Protein AF-A0A9Q4MGP7-F1 (afdb_monomer_lite)

Foldseek 3Di:
DDDDDDPPPDQEAEDEDCDPLCQLDARHWYQHPPPRDTHHDHNLRSVLSVQLCQQQPDVVVPGHHPPPCHNVSVVCSVPVDDDDDDDDD

Organism: NCBI:txid644357

Structure (mmCIF, N/CA/C/O backbone):
data_AF-A0A9Q4MGP7-F1
#
_entry.id   AF-A0A9Q4MGP7-F1
#
loop_
_atom_site.group_PDB
_atom_site.id
_atom_site.type_symbol
_atom_site.label_atom_id
_atom_site.label_alt_id
_atom_site.label_comp_id
_atom_site.label_asym_id
_atom_site.label_entity_id
_atom_site.label_seq_id
_atom_site.pdbx_PDB_ins_code
_atom_site.Cartn_x
_atom_site.Cartn_y
_atom_site.Cartn_z
_atom_site.occupancy
_atom_site.B_iso_or_equiv
_atom_site.auth_seq_id
_atom_site.auth_comp_id
_atom_site.auth_asym_id
_atom_site.auth_atom_id
_atom_site.pdbx_PDB_model_num
ATOM 1 N N . ALA A 1 1 ? -1.700 -13.831 5.700 1.00 42.56 1 ALA A N 1
ATOM 2 C CA . ALA A 1 1 ? -2.827 -12.915 5.969 1.00 42.56 1 ALA A CA 1
ATOM 3 C C . ALA A 1 1 ? -2.849 -12.575 7.455 1.00 42.56 1 ALA A C 1
ATOM 5 O O . ALA A 1 1 ? -3.171 -13.440 8.266 1.00 42.56 1 ALA A O 1
ATOM 6 N N . LEU A 1 2 ? -2.431 -11.360 7.810 1.00 41.09 2 LEU A N 1
ATOM 7 C CA . LEU A 1 2 ? -2.491 -10.849 9.179 1.00 41.09 2 LEU A CA 1
ATOM 8 C C . LEU A 1 2 ? -3.965 -10.577 9.518 1.00 41.09 2 LEU A C 1
ATOM 10 O O . LEU A 1 2 ? -4.578 -9.708 8.910 1.00 41.09 2 LEU A O 1
ATOM 14 N N . ARG A 1 3 ? -4.563 -11.346 10.434 1.00 45.59 3 ARG A N 1
ATOM 15 C CA . ARG A 1 3 ? -5.954 -11.127 10.861 1.00 45.59 3 ARG A CA 1
ATOM 16 C C . ARG A 1 3 ? -5.969 -10.238 12.098 1.00 45.59 3 ARG A C 1
ATOM 18 O O . ARG A 1 3 ? -5.487 -10.651 13.148 1.00 45.59 3 ARG A O 1
ATOM 25 N N . VAL A 1 4 ? -6.569 -9.057 11.992 1.00 59.44 4 VAL A N 1
ATOM 26 C CA . VAL A 1 4 ? -6.893 -8.237 13.166 1.00 59.44 4 VAL A CA 1
ATOM 27 C C . VAL A 1 4 ? -8.149 -8.808 13.823 1.00 59.44 4 VAL A C 1
ATOM 29 O O . VAL A 1 4 ? -9.208 -8.875 13.201 1.00 59.44 4 VAL A O 1
ATOM 32 N N . ALA A 1 5 ? -8.026 -9.242 15.078 1.00 57.88 5 ALA A N 1
ATOM 33 C CA . ALA A 1 5 ? -9.146 -9.672 15.907 1.00 57.88 5 ALA A CA 1
ATOM 34 C C . ALA A 1 5 ? -9.469 -8.586 16.941 1.00 57.88 5 ALA A C 1
ATOM 36 O O . ALA A 1 5 ? -8.597 -8.144 17.689 1.00 57.88 5 ALA A O 1
ATOM 37 N N . LEU A 1 6 ? -10.731 -8.159 16.995 1.00 63.41 6 LEU A N 1
ATOM 38 C CA . LEU A 1 6 ? -11.215 -7.217 18.001 1.00 63.41 6 LEU A CA 1
ATOM 39 C C . LEU A 1 6 ? -11.507 -7.965 19.305 1.00 63.41 6 LEU A C 1
ATOM 41 O O . LEU A 1 6 ? -12.518 -8.650 19.423 1.00 63.41 6 LEU A O 1
ATOM 45 N N . LEU A 1 7 ? -10.637 -7.807 20.303 1.00 62.84 7 LEU A N 1
ATOM 46 C CA . LEU A 1 7 ? -10.767 -8.477 21.606 1.00 62.84 7 LEU A CA 1
ATOM 47 C C . LEU A 1 7 ? -11.904 -7.916 22.489 1.00 62.84 7 LEU A C 1
ATOM 49 O O . LEU A 1 7 ? -12.262 -8.530 23.486 1.00 62.84 7 LEU A O 1
ATOM 53 N N . SER A 1 8 ? -12.495 -6.770 22.128 1.00 68.25 8 SER A N 1
ATOM 54 C CA . SER A 1 8 ? -13.436 -6.015 22.979 1.00 68.25 8 SER A CA 1
ATOM 55 C C . SER A 1 8 ? -14.922 -6.155 22.593 1.00 68.25 8 SER A C 1
ATOM 57 O O . SER A 1 8 ? -15.750 -5.390 23.085 1.00 68.25 8 SER A O 1
ATOM 59 N N . GLY A 1 9 ? -15.291 -7.051 21.669 1.00 69.62 9 GLY A N 1
ATOM 60 C CA . GLY A 1 9 ? -16.675 -7.134 21.160 1.00 69.62 9 GLY A CA 1
ATOM 61 C C . GLY A 1 9 ? -17.106 -5.943 20.285 1.00 69.62 9 GLY A C 1
ATOM 62 O O . GLY A 1 9 ? -18.271 -5.829 19.903 1.00 69.62 9 GLY A O 1
ATOM 63 N N . ALA A 1 10 ? -16.172 -5.052 19.945 1.00 72.50 10 ALA A N 1
ATOM 64 C CA . ALA A 1 10 ? -16.385 -3.985 18.977 1.00 72.50 10 ALA A CA 1
ATOM 65 C C . ALA A 1 10 ? -16.652 -4.571 17.579 1.00 72.50 10 ALA A C 1
ATOM 67 O O . ALA A 1 10 ? -16.071 -5.588 17.204 1.00 72.50 10 ALA A O 1
ATOM 68 N N . ARG A 1 11 ? -17.515 -3.917 16.789 1.00 76.69 11 ARG A N 1
ATOM 69 C CA . ARG A 1 11 ? -17.839 -4.367 15.420 1.00 76.69 11 ARG A CA 1
ATOM 70 C C . ARG A 1 11 ? -16.817 -3.931 14.372 1.00 76.69 11 ARG A C 1
ATOM 72 O O . ARG A 1 11 ? -16.761 -4.531 13.305 1.00 76.69 11 ARG A O 1
ATOM 79 N N . LYS A 1 12 ? -16.064 -2.862 14.641 1.00 78.00 12 LYS A N 1
ATOM 80 C CA . LYS A 1 12 ? -15.126 -2.257 13.692 1.00 78.00 12 LYS A CA 1
ATOM 81 C C . LYS A 1 12 ? -13.939 -1.648 14.432 1.00 78.00 12 LYS A C 1
ATOM 83 O O . LYS A 1 12 ? -14.117 -1.094 15.515 1.00 78.00 12 LYS A O 1
ATOM 88 N N . ALA A 1 13 ? -12.754 -1.770 13.843 1.00 84.25 13 ALA A N 1
ATOM 89 C CA . ALA A 1 13 ? -11.522 -1.157 14.325 1.00 84.25 13 ALA A CA 1
ATOM 90 C C . ALA A 1 13 ? -11.160 0.040 13.440 1.00 84.25 13 ALA A C 1
ATOM 92 O O . ALA A 1 13 ? -11.390 -0.002 12.229 1.00 84.25 13 ALA A O 1
ATOM 93 N N . VAL A 1 14 ? -10.551 1.065 14.031 1.00 85.94 14 VAL A N 1
ATOM 94 C CA . VAL A 1 14 ? -9.922 2.165 13.293 1.00 85.94 14 VAL A CA 1
ATOM 95 C C . VAL A 1 14 ? -8.472 2.258 13.750 1.00 85.94 14 VAL A C 1
ATOM 97 O O . VAL A 1 14 ? -8.211 2.380 14.946 1.00 85.94 14 VAL A O 1
ATOM 100 N N . ILE A 1 15 ? -7.539 2.172 12.808 1.00 86.88 15 ILE A N 1
ATOM 101 C CA . ILE A 1 15 ? -6.119 2.410 13.043 1.00 86.88 15 ILE A CA 1
ATOM 102 C C . ILE A 1 15 ? -5.867 3.902 12.883 1.00 86.88 15 ILE A C 1
ATOM 104 O O . ILE A 1 15 ? -6.160 4.478 11.838 1.00 86.88 15 ILE A O 1
ATOM 108 N N . ILE A 1 16 ? -5.306 4.518 13.919 1.00 85.56 16 ILE A N 1
ATOM 109 C CA . ILE A 1 16 ? -4.872 5.912 13.894 1.00 85.56 16 ILE A CA 1
ATOM 110 C C . ILE A 1 16 ? -3.349 5.897 13.882 1.00 85.56 16 ILE A C 1
ATOM 112 O O . ILE A 1 16 ? -2.728 5.609 14.904 1.00 85.56 16 ILE A O 1
ATOM 116 N N . ALA A 1 17 ? -2.751 6.168 12.725 1.00 84.25 17 ALA A N 1
ATOM 117 C CA . ALA A 1 17 ? -1.301 6.214 12.587 1.00 84.25 17 ALA A CA 1
ATOM 118 C C . ALA A 1 17 ? -0.866 7.210 11.503 1.00 84.25 17 ALA A C 1
ATOM 120 O O . ALA A 1 17 ? -1.593 7.499 10.552 1.00 84.25 17 ALA A O 1
ATOM 121 N N . GLY A 1 18 ? 0.337 7.762 11.671 1.00 83.19 18 GLY A N 1
ATOM 122 C CA . GLY A 1 18 ? 1.002 8.572 10.645 1.00 83.19 18 GLY A CA 1
ATOM 123 C C 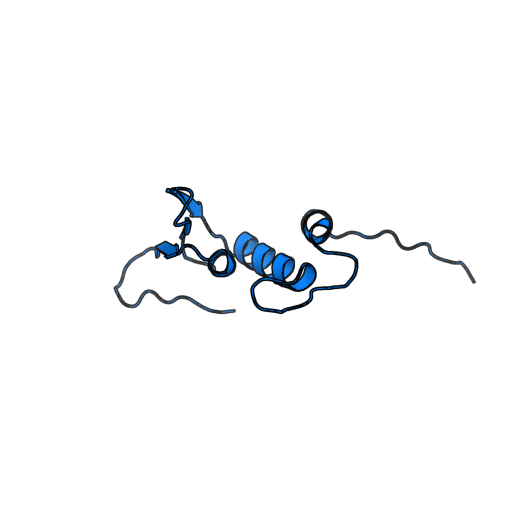. GLY A 1 18 ? 1.717 7.733 9.584 1.00 83.19 18 GLY A C 1
ATOM 124 O O . GLY A 1 18 ? 2.071 8.260 8.534 1.00 83.19 18 GLY A O 1
ATOM 125 N N . ASP A 1 19 ? 1.909 6.444 9.858 1.00 84.88 19 ASP A N 1
ATOM 126 C CA . ASP A 1 19 ? 2.615 5.525 8.978 1.00 84.88 19 ASP A CA 1
ATOM 127 C C . ASP A 1 19 ? 1.684 4.969 7.887 1.00 84.88 19 ASP A C 1
ATOM 129 O O . ASP A 1 19 ? 0.554 4.552 8.163 1.00 84.88 19 ASP A O 1
ATOM 133 N N . LYS A 1 20 ? 2.157 4.990 6.638 1.00 84.38 20 LYS A N 1
ATOM 134 C CA . LYS A 1 20 ? 1.410 4.533 5.458 1.00 84.38 20 LYS A CA 1
ATOM 135 C C . LYS A 1 20 ? 1.269 3.007 5.415 1.00 84.38 20 LYS A C 1
ATOM 137 O O . LYS A 1 20 ? 0.347 2.534 4.752 1.00 84.38 20 LYS A O 1
ATOM 142 N N . ASP A 1 21 ? 2.113 2.257 6.118 1.00 87.12 21 ASP A N 1
ATOM 143 C CA . ASP A 1 21 ? 2.194 0.794 6.023 1.00 87.12 21 ASP A CA 1
ATOM 144 C C . ASP A 1 21 ? 0.955 0.099 6.579 1.00 87.12 21 ASP A C 1
ATOM 146 O O . ASP A 1 21 ? 0.535 -0.962 6.112 1.00 87.12 21 ASP A O 1
ATOM 150 N N . PHE A 1 22 ? 0.268 0.756 7.514 1.00 88.19 22 PHE A N 1
ATOM 151 C CA . PHE A 1 22 ? -0.999 0.274 8.056 1.00 88.19 22 PHE A CA 1
ATOM 152 C C . PHE A 1 22 ? -2.121 0.200 7.015 1.00 88.19 22 PHE A C 1
ATOM 154 O O . PHE A 1 22 ? -3.137 -0.453 7.258 1.00 88.19 22 PHE A O 1
ATOM 161 N N . LYS A 1 23 ? -1.941 0.796 5.829 1.00 87.88 23 LYS A N 1
ATOM 162 C CA . LYS A 1 23 ? -2.858 0.607 4.703 1.00 87.88 23 LYS A CA 1
ATOM 163 C C . LYS A 1 23 ? -2.895 -0.850 4.223 1.00 87.88 23 LYS A C 1
ATOM 165 O O . LYS A 1 23 ? -3.915 -1.266 3.691 1.00 87.88 23 LYS A O 1
ATOM 170 N N . ALA A 1 24 ? -1.861 -1.654 4.447 1.00 88.69 24 ALA A N 1
ATOM 171 C CA . ALA A 1 24 ? -1.874 -3.067 4.061 1.00 88.69 24 ALA A CA 1
ATOM 172 C C . ALA A 1 24 ? -2.725 -3.961 4.994 1.00 88.69 24 ALA A C 1
ATOM 174 O O . ALA A 1 24 ? -2.821 -5.171 4.782 1.00 88.69 24 ALA A O 1
ATOM 175 N N . ILE A 1 25 ? -3.343 -3.402 6.043 1.00 87.12 25 ILE A N 1
ATOM 176 C CA . ILE A 1 25 ? -4.149 -4.161 7.004 1.00 87.12 25 ILE A CA 1
ATOM 177 C C . ILE A 1 25 ? -5.631 -4.095 6.628 1.00 87.12 25 ILE A C 1
ATOM 179 O O . ILE A 1 25 ? -6.223 -3.024 6.505 1.00 87.12 25 ILE A O 1
ATOM 183 N N . HIS A 1 26 ? -6.244 -5.268 6.480 1.00 83.69 26 HIS A N 1
ATOM 184 C CA . HIS A 1 26 ? -7.668 -5.406 6.185 1.00 83.69 26 HIS A CA 1
ATOM 185 C C . HIS A 1 26 ? -8.527 -5.461 7.467 1.00 83.69 26 HIS A C 1
ATOM 187 O O . HIS A 1 26 ? -8.035 -5.773 8.552 1.00 83.69 26 HIS A O 1
ATOM 193 N N . ASN A 1 27 ? -9.842 -5.233 7.331 1.00 80.62 27 ASN A N 1
ATOM 194 C CA . ASN A 1 27 ? -10.850 -5.238 8.415 1.00 80.62 27 ASN A CA 1
ATOM 195 C C . ASN A 1 27 ? -10.720 -4.110 9.460 1.00 80.62 27 ASN A C 1
ATOM 197 O O . ASN A 1 27 ? -11.304 -4.190 10.545 1.00 80.62 27 ASN A O 1
ATOM 201 N N . CYS A 1 28 ? -10.007 -3.039 9.130 1.00 84.38 28 CYS A N 1
ATOM 202 C CA . CYS A 1 28 ? -9.929 -1.821 9.927 1.00 84.38 28 CYS A CA 1
ATOM 203 C C . CYS A 1 28 ? -9.924 -0.598 9.011 1.00 84.38 28 CYS A C 1
ATOM 205 O O . CYS A 1 28 ? -9.317 -0.634 7.945 1.00 84.38 28 CYS A O 1
ATOM 207 N N . ASP A 1 29 ? -10.571 0.491 9.417 1.00 85.56 29 ASP A N 1
ATOM 208 C CA . ASP A 1 29 ? -10.381 1.756 8.705 1.00 85.56 29 ASP A CA 1
ATOM 209 C C . ASP A 1 29 ? -9.048 2.384 9.118 1.00 85.56 29 ASP A C 1
ATOM 211 O O . ASP A 1 29 ? -8.607 2.221 10.254 1.00 85.56 29 ASP A O 1
ATOM 215 N N . PHE A 1 30 ? -8.426 3.136 8.219 1.00 85.62 30 PHE A N 1
ATOM 216 C CA . PHE A 1 30 ? -7.191 3.858 8.484 1.00 85.62 30 PHE A CA 1
ATOM 217 C C . PHE A 1 30 ? -7.464 5.361 8.549 1.00 85.62 30 PHE A C 1
ATOM 219 O O . PHE A 1 30 ? -7.908 5.958 7.572 1.00 85.62 30 PHE A O 1
ATOM 226 N N . LEU A 1 31 ? -7.191 5.984 9.693 1.00 83.06 31 LEU A N 1
ATOM 227 C CA . LEU A 1 31 ? -7.191 7.433 9.856 1.00 83.06 31 LEU A CA 1
ATOM 228 C C . LEU A 1 31 ? -5.745 7.927 9.779 1.00 83.06 31 LEU A C 1
ATOM 230 O O . LEU A 1 31 ? -4.969 7.760 10.723 1.00 83.06 31 LEU A O 1
ATOM 234 N N . GLY A 1 32 ? -5.394 8.542 8.649 1.00 73.88 32 GLY A N 1
ATOM 235 C CA . GLY A 1 32 ? -4.058 9.092 8.439 1.00 73.88 32 GLY A CA 1
ATOM 236 C C . GLY A 1 32 ? -3.805 10.296 9.345 1.00 73.88 32 GLY A C 1
ATOM 237 O O . GLY A 1 32 ? -4.533 11.289 9.273 1.00 73.88 32 GLY A O 1
ATOM 238 N N . GLY A 1 33 ? -2.747 10.229 10.160 1.00 62.38 33 GLY A N 1
ATOM 239 C CA . GLY A 1 33 ? -2.428 11.236 11.183 1.00 62.38 33 GLY A CA 1
ATOM 240 C C . GLY A 1 33 ? -2.244 12.675 10.672 1.00 62.38 33 GLY A C 1
ATOM 241 O O . GLY A 1 33 ? -2.349 13.612 11.455 1.00 62.38 33 GLY A O 1
ATOM 242 N N . THR A 1 34 ? -2.007 12.867 9.372 1.00 60.78 34 THR A N 1
ATOM 243 C CA . THR A 1 34 ? -1.782 14.180 8.734 1.00 60.78 34 THR A CA 1
ATOM 244 C C . THR A 1 34 ? -2.926 14.673 7.852 1.00 60.78 34 THR A C 1
ATOM 246 O O . THR A 1 34 ? -3.007 15.869 7.595 1.00 60.78 34 THR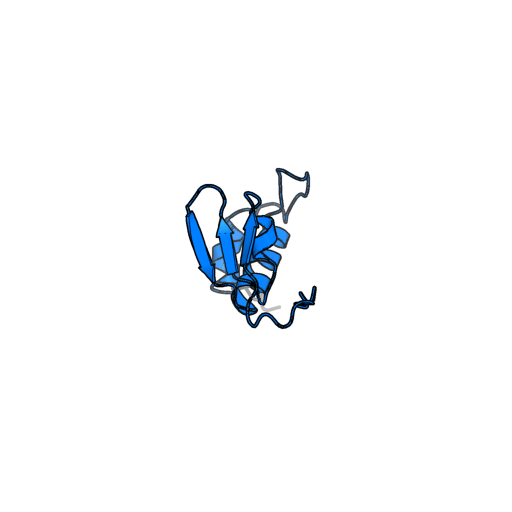 A O 1
ATOM 249 N N . THR A 1 35 ? -3.808 13.793 7.370 1.00 62.44 35 THR A N 1
ATOM 250 C CA . THR A 1 35 ? -4.878 14.167 6.422 1.00 62.44 35 THR A CA 1
ATOM 251 C C . THR A 1 35 ? -6.248 14.288 7.073 1.00 62.44 35 THR A C 1
ATOM 253 O O . THR A 1 35 ? -7.123 14.924 6.496 1.00 62.44 35 THR A O 1
ATOM 256 N N . GLY A 1 36 ? -6.465 13.678 8.245 1.00 67.25 36 GLY A N 1
ATOM 257 C CA . GLY A 1 36 ? -7.777 13.667 8.908 1.00 67.25 36 GLY A CA 1
ATOM 258 C C . GLY A 1 36 ? -8.859 12.885 8.148 1.00 67.25 36 GLY A C 1
ATOM 259 O O . GLY A 1 36 ? -10.005 12.840 8.588 1.00 67.25 36 GLY A O 1
ATOM 260 N N . ASN A 1 37 ? -8.498 12.248 7.031 1.00 77.12 37 ASN A N 1
ATOM 261 C CA . ASN A 1 37 ? -9.396 11.453 6.208 1.00 77.12 37 ASN A CA 1
ATOM 262 C C . ASN A 1 37 ? -9.397 10.000 6.680 1.00 77.12 37 ASN A C 1
ATOM 264 O O . ASN A 1 37 ? -8.339 9.405 6.907 1.00 77.12 37 ASN A O 1
ATOM 268 N N . ILE A 1 38 ? -10.596 9.430 6.784 1.00 81.75 38 ILE A N 1
ATOM 269 C CA . ILE A 1 38 ? -10.785 8.005 7.038 1.00 81.75 38 ILE A CA 1
ATOM 270 C C . ILE A 1 38 ? -10.747 7.283 5.696 1.00 81.75 38 ILE A C 1
ATOM 272 O O . ILE A 1 38 ? -11.573 7.530 4.820 1.00 81.75 38 ILE A O 1
ATOM 276 N N . LEU A 1 39 ? -9.794 6.373 5.554 1.00 83.69 39 LEU A N 1
ATOM 277 C CA . LEU A 1 39 ? -9.674 5.478 4.421 1.00 83.69 39 LEU A CA 1
ATOM 278 C C . LEU A 1 39 ? -10.243 4.114 4.819 1.00 83.69 39 LEU A C 1
ATOM 280 O O . LEU A 1 39 ? -9.706 3.425 5.686 1.00 83.69 39 LEU A O 1
ATOM 284 N N . THR A 1 40 ? -11.367 3.739 4.213 1.00 86.62 40 THR A N 1
ATOM 285 C CA . THR A 1 40 ? -11.982 2.429 4.444 1.00 86.62 40 THR A CA 1
ATOM 286 C C . THR A 1 40 ? -11.180 1.353 3.733 1.00 86.62 40 THR A C 1
ATOM 288 O O . THR A 1 40 ? -11.110 1.363 2.505 1.00 86.62 40 THR A O 1
ATOM 291 N N . GLN A 1 41 ? -10.604 0.416 4.495 1.00 86.94 41 GLN A N 1
ATOM 292 C CA . GLN A 1 41 ? -9.876 -0.707 3.911 1.00 86.94 41 GLN A CA 1
ATOM 293 C C . GLN A 1 41 ? -10.746 -1.943 3.744 1.00 86.94 41 GLN A C 1
ATOM 295 O O . GLN A 1 41 ? -11.265 -2.527 4.699 1.00 86.94 41 GLN A O 1
ATOM 300 N N . THR A 1 42 ? -10.850 -2.350 2.487 1.00 89.62 42 THR A N 1
ATOM 301 C CA . THR A 1 42 ? -11.333 -3.661 2.062 1.00 89.62 42 THR A CA 1
ATOM 302 C C . THR A 1 42 ? -10.160 -4.639 2.010 1.00 89.62 42 THR A C 1
ATOM 304 O O . THR A 1 42 ? -9.003 -4.254 2.197 1.00 89.62 42 THR A O 1
ATOM 307 N N . LYS A 1 43 ? -10.439 -5.922 1.768 1.00 89.50 43 LYS A N 1
ATOM 308 C CA . LYS A 1 43 ? -9.364 -6.897 1.571 1.00 89.50 43 LYS A CA 1
ATOM 309 C C . LYS A 1 43 ? -8.584 -6.573 0.294 1.00 89.50 43 LYS A C 1
ATOM 311 O O . LYS A 1 43 ? -7.364 -6.640 0.291 1.00 89.50 43 LYS A O 1
ATOM 316 N N . GLU A 1 44 ? -9.294 -6.174 -0.750 1.00 91.31 44 GLU A N 1
ATOM 317 C CA . GLU A 1 44 ? -8.764 -5.878 -2.075 1.00 91.31 44 GLU A CA 1
ATOM 318 C C . GLU A 1 44 ? -7.836 -4.664 -2.030 1.00 91.31 44 GLU A C 1
ATOM 320 O O . GLU A 1 44 ? -6.725 -4.713 -2.551 1.00 91.31 44 GLU A O 1
ATOM 325 N N . THR A 1 45 ? -8.245 -3.593 -1.342 1.00 91.38 45 THR A N 1
ATOM 326 C CA . THR A 1 45 ? -7.395 -2.406 -1.182 1.00 91.38 45 THR A CA 1
ATOM 327 C C . THR A 1 45 ? -6.176 -2.700 -0.312 1.00 91.38 45 THR A C 1
ATOM 329 O O . THR A 1 45 ? -5.083 -2.243 -0.633 1.00 91.38 45 THR A O 1
ATOM 332 N N . ALA A 1 46 ? -6.323 -3.493 0.753 1.00 91.44 46 ALA A N 1
ATOM 333 C CA . ALA A 1 46 ? -5.200 -3.912 1.590 1.00 91.44 46 ALA A CA 1
ATOM 334 C C . ALA A 1 46 ? -4.180 -4.768 0.815 1.00 91.44 46 ALA A C 1
ATOM 336 O O . ALA A 1 46 ? -2.979 -4.500 0.879 1.00 91.44 46 ALA A O 1
ATOM 337 N N . ASP A 1 47 ? -4.653 -5.748 0.039 1.00 93.12 47 ASP A N 1
ATOM 338 C CA . ASP A 1 47 ? -3.807 -6.577 -0.823 1.00 93.12 47 ASP A CA 1
ATOM 339 C C . ASP A 1 47 ? -3.104 -5.725 -1.893 1.00 93.12 47 ASP A C 1
ATOM 341 O O . ASP A 1 47 ? -1.914 -5.910 -2.142 1.00 93.12 47 ASP A O 1
ATOM 345 N N . TRP A 1 48 ? -3.807 -4.749 -2.480 1.00 94.38 48 TRP A N 1
ATOM 346 C CA . TRP A 1 48 ? -3.231 -3.816 -3.449 1.00 94.38 48 TRP A CA 1
ATOM 347 C C . TRP A 1 48 ? -2.082 -3.003 -2.844 1.00 94.38 48 TRP A C 1
ATOM 349 O O . TRP A 1 48 ? -1.003 -2.958 -3.429 1.00 94.38 48 TRP A O 1
ATOM 359 N N . TRP A 1 49 ? -2.258 -2.424 -1.647 1.00 93.06 49 TRP A N 1
ATOM 360 C CA . TRP A 1 49 ? -1.191 -1.665 -0.973 1.00 93.06 49 TRP A CA 1
ATOM 361 C C . TRP A 1 49 ? 0.016 -2.543 -0.642 1.00 93.06 49 TRP A C 1
ATOM 363 O O . TRP A 1 49 ? 1.156 -2.105 -0.802 1.00 93.06 49 TRP A O 1
ATOM 373 N N . HIS A 1 50 ? -0.229 -3.788 -0.231 1.00 93.00 50 HIS A N 1
ATOM 374 C CA . HIS A 1 50 ? 0.827 -4.757 0.036 1.00 93.00 50 HIS A CA 1
ATOM 375 C C . HIS A 1 50 ? 1.634 -5.096 -1.228 1.00 93.00 50 HIS A C 1
ATOM 377 O O . HIS A 1 50 ? 2.866 -5.072 -1.207 1.00 93.00 50 HIS A O 1
ATOM 383 N N . LEU A 1 51 ? 0.958 -5.365 -2.349 1.00 94.00 51 LEU A N 1
ATOM 384 C CA . LEU A 1 51 ? 1.607 -5.643 -3.633 1.00 94.00 51 LEU A CA 1
ATOM 385 C C . LEU A 1 51 ? 2.340 -4.415 -4.177 1.00 94.00 51 LEU A C 1
ATOM 387 O O . LEU A 1 51 ? 3.479 -4.532 -4.628 1.00 94.00 51 LEU A O 1
ATOM 391 N N . PHE A 1 52 ? 1.726 -3.237 -4.082 1.00 95.00 52 PHE A N 1
ATOM 392 C CA . PHE A 1 52 ? 2.327 -1.985 -4.525 1.00 95.00 52 PHE A CA 1
ATOM 393 C C . PHE A 1 52 ? 3.637 -1.711 -3.789 1.00 95.00 52 PHE A C 1
ATOM 395 O O . PHE A 1 52 ? 4.653 -1.477 -4.437 1.00 95.00 52 PHE A O 1
ATOM 402 N N . GLN A 1 53 ? 3.654 -1.822 -2.457 1.00 93.12 53 GLN A N 1
ATOM 403 C CA . GLN A 1 53 ? 4.878 -1.651 -1.670 1.00 93.12 53 GLN A CA 1
ATOM 404 C C . GLN A 1 53 ? 5.919 -2.737 -1.970 1.00 93.12 53 GLN A C 1
ATOM 406 O O . GLN A 1 53 ? 7.108 -2.438 -2.022 1.00 93.12 53 GLN A O 1
ATOM 411 N N . THR A 1 54 ? 5.491 -3.974 -2.236 1.00 93.62 54 THR A N 1
ATOM 412 C CA . THR A 1 54 ? 6.403 -5.067 -2.611 1.00 93.62 54 THR A CA 1
ATOM 413 C C . THR A 1 54 ? 7.119 -4.781 -3.936 1.00 93.62 54 THR A C 1
ATOM 415 O O . THR A 1 54 ? 8.320 -5.016 -4.052 1.00 93.62 54 THR A O 1
ATOM 418 N N . ILE A 1 55 ? 6.405 -4.252 -4.935 1.00 94.31 55 ILE A N 1
ATOM 419 C CA . ILE A 1 55 ? 6.973 -3.955 -6.259 1.00 94.31 55 ILE A CA 1
ATOM 420 C C . ILE A 1 55 ? 7.774 -2.650 -6.233 1.00 94.31 55 ILE A C 1
ATOM 422 O O . ILE A 1 55 ? 8.901 -2.609 -6.721 1.00 94.31 55 ILE A O 1
ATOM 426 N N . LYS A 1 56 ? 7.209 -1.582 -5.664 1.00 94.50 56 LYS A N 1
ATOM 427 C CA . LYS A 1 56 ? 7.843 -0.259 -5.590 1.00 94.50 56 LYS A CA 1
ATOM 428 C C . LYS A 1 56 ? 9.066 -0.254 -4.671 1.00 94.50 56 LYS A C 1
ATOM 430 O O . LYS A 1 56 ? 10.039 0.447 -4.947 1.00 94.50 56 LYS A O 1
ATOM 435 N N . GLY A 1 57 ? 9.012 -1.032 -3.593 1.00 92.94 57 GLY A N 1
ATOM 436 C CA . GLY A 1 57 ? 9.933 -0.952 -2.468 1.00 92.94 57 GLY A CA 1
ATOM 437 C C . GLY A 1 57 ? 9.530 0.108 -1.446 1.00 92.94 57 GLY A C 1
ATOM 438 O O . GLY A 1 57 ? 8.611 0.908 -1.657 1.00 92.94 57 GLY A O 1
ATOM 439 N N . A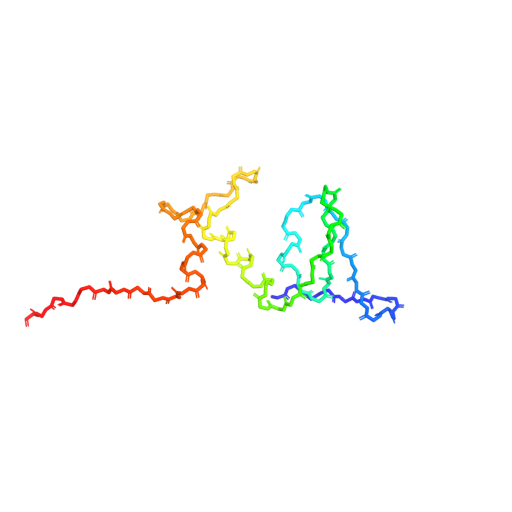SP A 1 58 ? 10.275 0.136 -0.345 1.00 91.25 58 ASP A N 1
ATOM 440 C CA . ASP A 1 58 ? 10.176 1.160 0.682 1.00 91.25 58 ASP A CA 1
ATOM 441 C C . ASP A 1 58 ? 11.548 1.727 1.040 1.00 91.25 58 ASP A C 1
ATOM 443 O O . ASP A 1 58 ? 12.301 1.173 1.841 1.00 91.25 58 ASP A O 1
ATOM 447 N N . MET A 1 59 ? 11.876 2.865 0.429 1.00 89.44 59 MET A N 1
ATOM 448 C CA . MET A 1 59 ? 13.155 3.534 0.656 1.00 89.44 59 MET A CA 1
ATOM 449 C C . MET A 1 59 ? 13.304 4.067 2.082 1.00 89.44 59 MET A C 1
ATOM 451 O O . MET A 1 59 ? 14.434 4.195 2.547 1.00 89.44 59 MET A O 1
ATOM 455 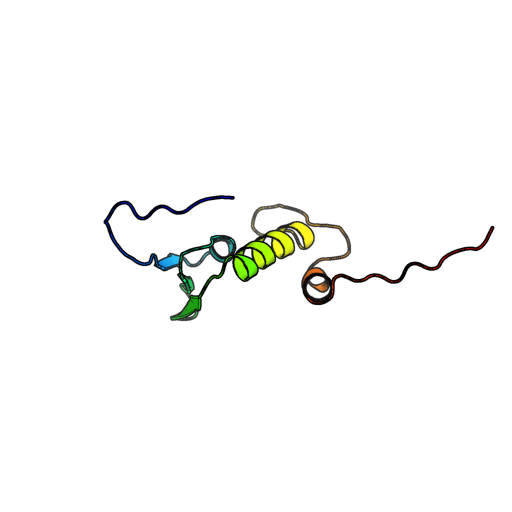N N . THR A 1 60 ? 12.199 4.382 2.769 1.00 88.38 60 THR A N 1
ATOM 456 C CA . THR A 1 60 ? 12.241 4.870 4.154 1.00 88.38 60 THR A CA 1
ATOM 457 C C . THR A 1 60 ? 12.749 3.782 5.099 1.00 88.38 60 THR A C 1
ATOM 459 O O . THR A 1 60 ? 13.547 4.083 5.985 1.00 88.38 60 THR A O 1
ATOM 462 N N . ASP A 1 61 ? 12.389 2.526 4.827 1.00 86.94 61 ASP A N 1
ATOM 463 C CA . ASP A 1 61 ? 12.773 1.359 5.631 1.00 86.94 61 ASP A CA 1
ATOM 464 C C . ASP A 1 61 ? 13.951 0.564 5.046 1.00 86.94 61 ASP A C 1
ATOM 466 O O . ASP A 1 61 ? 14.358 -0.463 5.590 1.00 86.94 61 ASP A O 1
ATOM 470 N N . GLY A 1 62 ? 14.529 1.033 3.938 1.00 92.06 62 GLY A N 1
ATOM 471 C CA . GLY A 1 62 ? 15.692 0.409 3.305 1.00 92.06 62 GLY A CA 1
ATOM 472 C C . GLY A 1 62 ? 15.383 -0.820 2.444 1.00 92.06 62 GLY A C 1
ATOM 473 O O . GLY A 1 62 ? 16.304 -1.557 2.092 1.00 92.06 62 GLY A O 1
ATOM 474 N N . TYR A 1 63 ? 14.123 -1.042 2.065 1.00 91.44 63 TYR A N 1
ATOM 475 C CA . TYR A 1 63 ? 13.735 -2.114 1.151 1.00 91.44 63 TYR A CA 1
ATOM 476 C C . TYR A 1 63 ? 13.742 -1.623 -0.295 1.00 91.44 63 TYR A C 1
ATOM 478 O O . TYR A 1 63 ? 12.916 -0.805 -0.702 1.00 91.44 63 TYR A O 1
ATOM 486 N N . SER A 1 64 ? 14.647 -2.167 -1.107 1.00 89.38 64 SER A N 1
ATOM 487 C CA . SER A 1 64 ? 14.610 -1.962 -2.555 1.00 89.38 64 SER A CA 1
ATOM 488 C C . SER A 1 64 ? 13.492 -2.793 -3.186 1.00 89.38 64 SER A C 1
ATOM 490 O O . SER A 1 64 ? 13.398 -3.993 -2.927 1.00 89.38 64 SER A O 1
ATOM 492 N N . GLY A 1 65 ? 12.680 -2.164 -4.034 1.00 92.12 65 GLY A N 1
ATOM 493 C CA . GLY A 1 65 ? 11.684 -2.843 -4.864 1.00 92.12 65 GLY A CA 1
ATOM 494 C C . GLY A 1 65 ? 12.288 -3.472 -6.118 1.00 92.12 65 GLY A C 1
ATOM 495 O O . GLY A 1 65 ? 13.506 -3.627 -6.241 1.00 92.12 65 GLY A O 1
ATOM 496 N N . ILE A 1 66 ? 11.433 -3.790 -7.089 1.00 94.06 66 ILE A N 1
ATOM 497 C CA . ILE A 1 66 ? 11.859 -4.274 -8.403 1.00 94.06 66 ILE A CA 1
ATOM 498 C C . ILE A 1 66 ? 12.520 -3.111 -9.167 1.00 94.06 66 ILE A C 1
ATOM 500 O O . ILE A 1 66 ? 11.882 -2.071 -9.380 1.00 94.06 66 ILE A O 1
ATOM 504 N N . PRO A 1 67 ? 13.786 -3.255 -9.604 1.00 93.12 67 PRO A N 1
ATOM 505 C CA . PRO A 1 67 ? 14.476 -2.205 -10.344 1.00 93.12 67 PRO A CA 1
ATOM 506 C C . PRO A 1 67 ? 13.701 -1.774 -11.594 1.00 93.12 67 PRO A C 1
ATOM 508 O O . PRO A 1 67 ? 13.239 -2.609 -12.367 1.00 93.12 67 PRO A O 1
ATOM 511 N N . GLY A 1 68 ? 13.566 -0.462 -11.797 1.00 90.44 68 GLY A N 1
ATOM 512 C CA . GLY A 1 68 ? 12.883 0.117 -12.961 1.00 90.44 68 GLY A CA 1
ATOM 513 C C . GLY A 1 68 ? 11.359 0.229 -12.843 1.00 90.44 68 GLY A C 1
ATOM 514 O O . GLY A 1 68 ? 10.751 0.886 -13.684 1.00 90.44 68 GLY A O 1
ATOM 515 N N . TRP A 1 69 ? 10.747 -0.339 -11.799 1.00 91.81 69 TRP A N 1
ATOM 516 C CA . TRP A 1 69 ? 9.304 -0.234 -11.583 1.00 91.81 69 TRP A CA 1
ATOM 517 C C . TRP A 1 69 ? 8.945 1.026 -10.792 1.00 91.81 69 TRP A C 1
ATOM 519 O O . TRP A 1 69 ? 8.356 1.959 -11.332 1.00 91.81 69 TRP A O 1
ATOM 529 N N . GLY A 1 70 ? 9.341 1.105 -9.520 1.00 89.56 70 GLY A N 1
ATOM 530 C CA . GLY A 1 70 ? 8.980 2.246 -8.673 1.00 89.56 70 GLY A CA 1
ATOM 531 C C . GLY A 1 70 ? 7.465 2.503 -8.689 1.00 89.56 70 GLY A C 1
ATOM 532 O O . GLY A 1 70 ? 6.678 1.586 -8.470 1.00 89.56 70 GLY A O 1
ATOM 533 N N . ASP A 1 71 ? 7.053 3.739 -8.982 1.00 90.12 71 ASP A N 1
ATOM 534 C CA . ASP A 1 71 ? 5.633 4.121 -9.034 1.00 90.12 71 ASP A CA 1
ATOM 535 C C . ASP A 1 71 ? 4.864 3.545 -10.239 1.00 90.12 71 ASP A C 1
ATOM 537 O O . ASP A 1 71 ? 3.636 3.511 -10.210 1.00 90.12 71 ASP A O 1
ATOM 541 N N . THR A 1 72 ? 5.538 3.020 -11.273 1.00 90.88 72 THR A N 1
ATOM 542 C CA . THR A 1 72 ? 4.845 2.409 -12.430 1.00 90.88 72 THR A CA 1
ATOM 543 C C . THR A 1 72 ? 4.075 1.140 -12.059 1.00 90.88 72 THR A C 1
ATOM 545 O O . THR A 1 72 ? 3.161 0.740 -12.781 1.00 90.88 72 THR A O 1
ATOM 548 N N . ALA A 1 73 ? 4.381 0.557 -10.895 1.00 92.50 73 ALA A N 1
ATOM 549 C CA . ALA A 1 73 ? 3.656 -0.563 -10.311 1.00 92.50 73 ALA A CA 1
ATOM 550 C C . ALA A 1 73 ? 2.145 -0.307 -10.201 1.00 92.50 73 ALA A C 1
ATOM 552 O O . ALA A 1 73 ? 1.367 -1.241 -10.367 1.00 92.50 73 ALA A O 1
ATOM 553 N N . GLU A 1 74 ? 1.717 0.938 -9.966 1.00 94.06 74 GLU A N 1
ATOM 554 C CA . GLU A 1 74 ? 0.294 1.287 -9.881 1.00 94.06 74 GLU A CA 1
ATOM 555 C C . GLU A 1 74 ? -0.448 0.975 -11.186 1.00 94.06 74 GLU A C 1
ATOM 557 O O . GLU A 1 74 ? -1.521 0.372 -11.153 1.00 94.06 74 GLU A O 1
ATOM 562 N N . GLY A 1 75 ? 0.137 1.331 -12.333 1.00 91.50 75 GLY A N 1
ATOM 563 C CA . GLY A 1 75 ? -0.473 1.087 -13.640 1.00 91.50 75 GLY A CA 1
ATOM 564 C C . GLY A 1 75 ? -0.698 -0.401 -13.891 1.00 91.50 75 GLY A C 1
ATOM 565 O O . GLY A 1 75 ? -1.797 -0.808 -14.251 1.00 91.50 75 GLY A O 1
ATOM 566 N N . PHE A 1 76 ? 0.316 -1.218 -13.604 1.00 91.69 76 PHE A N 1
ATOM 567 C CA . PHE A 1 76 ? 0.228 -2.668 -13.756 1.00 91.69 76 PHE A CA 1
ATOM 568 C C . PHE A 1 76 ? -0.724 -3.322 -12.748 1.00 91.69 76 PHE A C 1
ATOM 570 O O . PHE A 1 76 ? -1.447 -4.244 -13.095 1.00 91.69 76 PHE A O 1
ATOM 577 N N . LEU A 1 77 ? -0.766 -2.863 -11.495 1.00 92.38 77 LEU A N 1
ATOM 578 C CA . LEU A 1 77 ? -1.698 -3.429 -10.513 1.00 92.38 77 LEU A CA 1
ATOM 579 C C . LEU A 1 77 ? -3.161 -3.125 -10.852 1.00 92.38 77 LEU A C 1
ATOM 581 O O . LEU A 1 77 ? -4.040 -3.908 -10.497 1.00 92.38 77 LEU A O 1
ATOM 585 N N . ASN A 1 78 ? -3.417 -2.006 -11.529 1.00 92.62 78 ASN A N 1
ATOM 586 C CA . ASN A 1 78 ? -4.752 -1.638 -11.990 1.00 92.62 78 ASN A CA 1
ATOM 587 C C . ASN A 1 78 ? -5.132 -2.338 -13.306 1.00 92.62 78 ASN A C 1
ATOM 589 O O . ASN A 1 78 ? -6.310 -2.624 -13.513 1.00 92.62 78 ASN A O 1
ATOM 593 N N . ASP A 1 79 ? -4.152 -2.632 -14.165 1.00 93.38 79 ASP A N 1
ATOM 594 C CA . ASP A 1 79 ? -4.329 -3.338 -15.436 1.00 93.38 79 ASP A CA 1
ATOM 595 C C . ASP A 1 79 ? -3.208 -4.386 -15.632 1.00 93.38 79 ASP A C 1
ATOM 597 O O . ASP A 1 79 ? -2.173 -4.094 -16.238 1.00 93.38 79 ASP A O 1
ATOM 601 N N . PRO A 1 80 ? -3.360 -5.606 -15.074 1.00 87.75 80 PRO A N 1
ATOM 602 C CA . PRO A 1 80 ? -2.271 -6.574 -14.908 1.00 87.75 80 PRO A CA 1
ATOM 603 C C . PRO A 1 80 ? -1.998 -7.392 -16.174 1.00 87.75 80 PRO A C 1
ATOM 605 O O . PRO A 1 80 ? -1.864 -8.617 -16.127 1.00 87.75 80 PRO A O 1
ATOM 608 N N . PHE A 1 81 ? -1.913 -6.723 -17.321 1.00 87.25 81 PHE A N 1
ATOM 609 C CA . PHE A 1 81 ? -1.621 -7.346 -18.604 1.00 87.25 81 PHE A CA 1
ATOM 610 C C . PHE A 1 81 ? -0.362 -6.739 -19.217 1.00 87.25 81 PHE A C 1
ATOM 612 O O . PHE A 1 81 ? -0.196 -5.525 -19.290 1.00 87.25 81 PHE A O 1
ATOM 619 N N . ILE A 1 82 ? 0.532 -7.609 -19.683 1.00 84.06 82 ILE A N 1
ATOM 620 C CA . ILE A 1 82 ? 1.725 -7.240 -20.447 1.00 84.06 82 ILE A CA 1
ATOM 621 C C . ILE A 1 82 ? 1.641 -7.972 -21.782 1.00 84.06 82 ILE A C 1
ATOM 623 O O . ILE A 1 82 ? 1.302 -9.156 -21.834 1.00 84.06 82 ILE A O 1
ATOM 627 N N . VAL A 1 83 ? 1.918 -7.251 -22.867 1.00 85.69 83 VAL A N 1
ATOM 628 C CA . VAL A 1 83 ? 1.995 -7.828 -24.209 1.00 85.69 83 VAL A CA 1
ATOM 629 C C . VAL A 1 83 ? 3.438 -8.242 -24.462 1.00 85.69 83 VAL A C 1
ATOM 631 O O . VAL A 1 83 ? 4.324 -7.394 -24.526 1.00 85.69 83 VAL A O 1
ATOM 634 N N . GLU A 1 84 ? 3.658 -9.540 -24.624 1.00 83.62 84 GLU A N 1
ATOM 635 C CA . GLU A 1 84 ? 4.953 -10.110 -24.996 1.00 83.62 84 GLU A CA 1
ATOM 636 C C . GLU A 1 84 ? 4.964 -10.398 -26.508 1.00 83.62 84 GLU A C 1
ATOM 638 O O . GLU A 1 84 ? 4.023 -11.022 -27.017 1.00 83.62 84 GLU A O 1
ATOM 643 N N . PRO A 1 85 ? 5.987 -9.957 -27.262 1.00 82.75 85 PRO A N 1
ATOM 644 C CA . PRO A 1 85 ? 6.129 -10.339 -28.660 1.00 82.75 85 PRO A CA 1
ATOM 645 C C . PRO A 1 85 ? 6.431 -11.840 -28.756 1.00 82.75 85 PRO A C 1
ATOM 647 O O . PRO A 1 85 ? 7.374 -12.339 -28.149 1.00 82.75 85 PRO A O 1
ATOM 650 N N . VAL A 1 86 ? 5.635 -12.570 -29.538 1.00 87.12 86 VAL A N 1
ATOM 651 C CA . VAL A 1 86 ? 5.897 -13.985 -29.826 1.00 87.12 86 VAL A CA 1
ATOM 652 C C . VAL A 1 86 ? 6.778 -14.069 -31.068 1.00 87.12 86 VAL A C 1
ATOM 654 O O . VAL A 1 86 ? 6.327 -13.749 -32.168 1.00 87.12 86 VAL A O 1
ATOM 657 N N . GLU A 1 87 ? 8.024 -14.512 -30.908 1.00 81.19 87 GLU A N 1
ATOM 658 C CA . GLU A 1 87 ? 8.860 -14.906 -32.043 1.00 81.19 87 GLU A CA 1
ATOM 659 C C . GLU A 1 87 ? 8.413 -16.293 -32.527 1.00 81.19 87 GLU A C 1
ATOM 661 O O . GLU A 1 87 ? 8.484 -17.280 -31.793 1.00 81.19 87 GLU A O 1
ATOM 666 N N . SER A 1 88 ? 7.901 -16.380 -33.757 1.00 77.69 88 SER A N 1
ATOM 667 C CA . SER A 1 88 ? 7.637 -17.669 -34.400 1.00 77.69 88 SER A CA 1
ATOM 668 C C . SER A 1 88 ? 8.963 -18.281 -34.855 1.00 77.69 88 SER A C 1
ATOM 670 O O . SER A 1 88 ?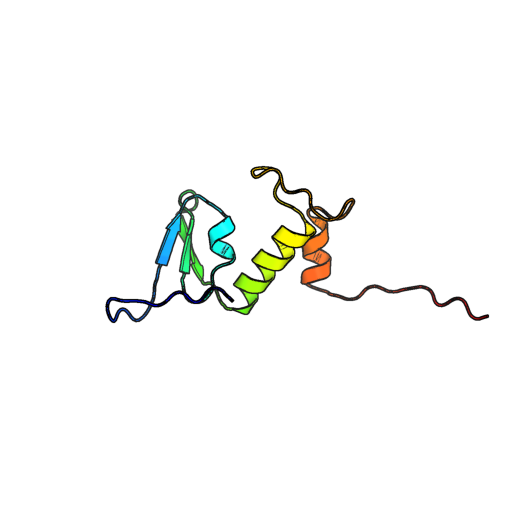 9.635 -17.691 -35.705 1.00 77.69 88 SER A O 1
ATOM 672 N N . VAL A 1 89 ? 9.317 -19.439 -34.291 1.00 68.00 89 VAL A N 1
ATOM 673 C CA . VAL A 1 89 ? 10.468 -20.269 -34.700 1.00 68.00 89 VAL A CA 1
ATOM 674 C C . VAL A 1 89 ? 10.180 -20.987 -36.014 1.00 68.00 89 VAL A C 1
ATOM 676 O O . VAL A 1 89 ? 9.038 -21.481 -36.166 1.00 68.00 89 VAL A O 1
#

pLDDT: mean 83.38, std 11.96, range [41.09, 95.0]

Sequence (89 aa):
ALRVALLSGARKAVIIAGDKDFKAIHNCDFLGGTTGNILTQTKETADWWHLFQTIKGDMTDGYSGIPGWGDTAEGFLNDPFIVEPVESV

Secondary structure (DSSP, 8-state):
------TTS-S-EEEEES-GGGGG-SSEEEEETTT--EEEPPHHHHHHHHHHHHHHEETTTTEE-STTTGGGHHHHHHS----------

Radius of gyration: 16.82 Å; chains: 1; bounding box: 34×34×58 Å

=== Feature glossary ===
Key to the feature types in this record:

Secondary structure (8-state, DSSP). Secondary structure is the local, repeating backbone conformation. DSSP classifies it into eight states by reading the hydrogen-bond network: three helix types (H, G, I), two β types (E, B), two non-regular types (T, S), and unstructured coil (-).

Backbone torsions (φ/ψ). Backbone dihedral angles. Every residue except chain termini has a φ (preceding-C → N → Cα → C) and a ψ (N → Cα → C → next-N). They are reported in degrees following the IUPAC sign convention. Secondary structure is essentially a statement about which (φ, ψ) basin each residue occupies.

Predicted aligned error. Predicted Aligned Error (PAE) is an AlphaFold confidence matrix: entry (i, j) is the expected error in the position of residue j, in ångströms, when the prediction is superimposed on the true structure at residue i. Low PAE within a block of residues means that block is internally rigid and well-predicted; high PAE between two blocks means their relative placement is uncertain even if each block individually is confident.

B-factor. B-factor (Debye–Waller factor) reflects atomic displacement in the crystal lattice. It is an experimental observable (units Å²), not a prediction; low values mean the atom is pinned down, high values mean it moves or is heterogeneous across the crystal.

Secondary structure (3-state, P-SEA). Three-state secondary structure (P-SEA) collapses the eight DSSP classes into helix (a), strand (b), and coil (c). P-SEA assigns these from Cα geometry alone — distances and angles — without requiring backbone oxygens, so it works on any Cα trace.

Sequence. Primary structure: the covalent order of the twenty standard amino acids along the backbone. Two proteins with the same sequence will (almost always) fold to the same structure; two with 30% identity often share a fold but not the details.

pLDDT. pLDDT is the predicted lDDT-Cα score: AlphaFold's confidence that the local environment of each residue (all inter-atomic distances within 15 Å) is correctly placed. It is a per-residue number between 0 and 100, with higher meaning more reliable.

InterPro / GO / CATH / organism. Functional annotations link the protein to curated databases. InterPro entries identify conserved domains and families by matching the sequence against member-database signatures (Pfam, PROSITE, CDD, …). Gene Ontology (GO) terms describe molecular function, biological process, and cellular component in a controlled vocabulary. CATH places the structure in a hierarchical fold classification (Class/Architecture/Topology/Homologous-superfamily). The organism is the source species.

Contact-map, Ramachandran, and PAE plots. Three diagnostic plots accompany the record. The Cα contact map visualizes the tertiary structure as a 2D adjacency matrix (8 Å cutoff, sequence-local contacts suppressed). The Ramachandran plot shows the distribution of backbone (φ, ψ) torsions, with points in the α and β basins reflecting secondary structure content. The PAE plot shows AlphaFold's inter-residue confidence as a color matrix.

mmCIF coordinates. The mmCIF table is the protein's shape written out atom by atom. For each backbone N, Cα, C, and carbonyl O, it records an (x, y, z) coordinate triple in Å plus the residue type, chain letter, and residue number.

Radius of gyration, Cα contacts, bounding box. Three whole-structure scalars: the radius of gyration (RMS distance of Cα from centroid, in Å), the count of Cα–Cα contacts (pairs closer than 8 Å and separated by more t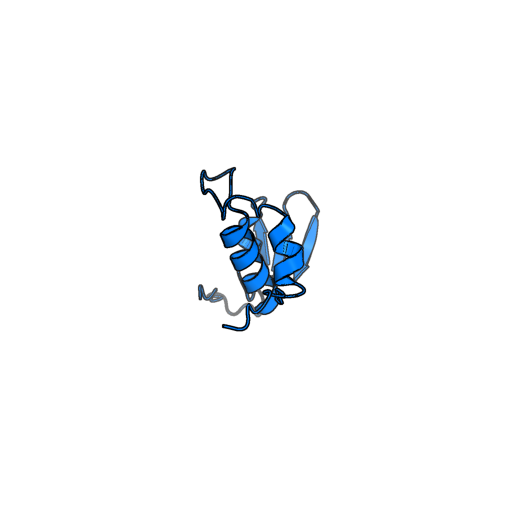han four residues in sequence — i.e. tertiary, not local, contacts), and the bounding-box dimensions. Together they distinguish compact globular folds from extended fibres or disordered chains.

Foldseek 3Di. The Foldseek 3Di string encodes local tertiary geometry as a 20-letter alphabet — one character per residue — derived from the relative positions of nearby Cα atoms. Unlike the amino-acid sequence, 3Di is a direct function of the 3D structure, so two proteins with the same fold have similar 3Di strings even at low sequence identity.

Rendered structure images. Six rendered views show the 3D structure from the faces of a cube — i.e. along ±x, ±y, ±z. Rendering representation is drawn randomly per protein from cartoon (secondary-structure ribbons), sticks (backbone bonds), or molecular surface; coloring is either N→C rainbow (blue at the N-terminus through red at the C-terminus) or one color per chain.

Nearest PDB structures. The Foldseek neighbor list gives the closest experimentally determined structures in the PDB, ranked by structural alignment. TM-score near 1 means near-identical fold; near 0.3 means only rough topology match. This is how one finds what a novel AlphaFold prediction most resembles in the solved-structure universe.

Solvent-accessible surface area. SASA measures how much of the protein is reachable by solvent. It is computed by rolling a water-sized probe over the atomic surface and summing the exposed area (Å²). Per-residue SASA distinguishes core (buried, low SASA) from surface (exposed, high SASA) residues; total SASA is a whole-molecule size measure.